Protein AF-A0ABD0NVT3-F1 (afdb_monomer)

Secondary structure (DSSP, 8-state):
-HHHHHHHHHHHHHHHHHHHHHHHHHHHHHHHHHHHHHHHHHHHTT------TT-EEEEE-GGGTT-SSS-----EEEEEE-----

Solvent-accessible surface area (backbone atoms only — not comparable to full-atom values): 5334 Å² total; per-residue (Å²): 114,69,78,55,56,62,47,52,54,51,50,54,55,53,52,50,54,53,50,49,53,58,49,50,54,52,50,53,54,49,52,50,55,50,52,52,51,51,52,50,55,36,54,75,68,69,47,67,89,69,83,52,73,63,44,76,43,71,44,74,48,72,84,65,77,75,63,94,74,75,93,69,79,84,54,67,44,72,81,40,67,38,83,74,82,134

pLDDT: mean 72.31, std 11.21, range [50.62, 90.94]

Mean predicted aligned error: 16.6 Å

Radius of gyration: 24.24 Å; Cα contacts (8 Å, |Δi|>4): 45; chains: 1; bounding box: 52×30×63 Å

Foldseek 3Di:
DVVVVVVVVVVVVVVVVVVVVVVVVVVVVVVVVVVVVVVVVCVVVVNPVDDDFFDFDWAFDPVPPPDPDDPDDTDTDDRDGHHDDD

Sequence (86 aa):
HEKVEAKVEKEVLSDGLIQHKKCMESVQINKQKSQDKVRKRKMERGHDDSFVVGDKVLVQNKRQECQKGGKMDKDMLGPFSIVNID

Structure (mmCIF, N/CA/C/O backbone):
data_AF-A0ABD0NVT3-F1
#
_entry.id   AF-A0ABD0NVT3-F1
#
loop_
_atom_site.group_PDB
_atom_site.id
_atom_site.type_symbol
_atom_site.label_atom_id
_atom_site.label_alt_id
_atom_site.label_comp_id
_atom_site.label_asym_id
_atom_site.label_entity_id
_atom_site.label_seq_id
_atom_site.pdbx_PDB_ins_code
_atom_site.Cartn_x
_atom_site.Cartn_y
_atom_site.Cartn_z
_atom_site.occupancy
_atom_site.B_iso_or_equiv
_atom_site.auth_seq_id
_atom_site.auth_comp_id
_atom_site.auth_asym_id
_atom_site.auth_atom_id
_atom_site.pdbx_PDB_model_num
ATOM 1 N N . HIS A 1 1 ? -37.965 -5.200 39.367 1.00 50.62 1 HIS A N 1
ATOM 2 C CA . HIS A 1 1 ? -36.870 -5.913 38.685 1.00 50.62 1 HIS A CA 1
ATOM 3 C C . HIS A 1 1 ? -36.509 -5.272 37.338 1.00 50.62 1 HIS A C 1
ATOM 5 O O . HIS A 1 1 ? -35.343 -4.941 37.180 1.00 50.62 1 HIS A O 1
ATOM 11 N N . 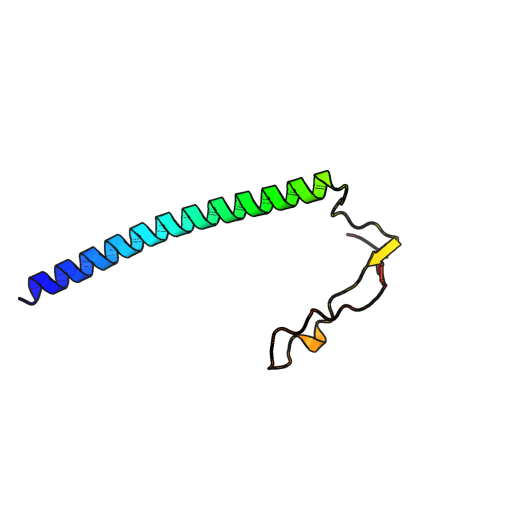GLU A 1 2 ? -37.469 -4.911 36.471 1.00 56.41 2 GLU A N 1
ATOM 12 C CA . GLU A 1 2 ? -37.217 -4.242 35.164 1.00 56.41 2 GLU A CA 1
ATOM 13 C C . GLU A 1 2 ? -36.265 -3.028 35.179 1.00 56.41 2 GLU A C 1
ATOM 15 O 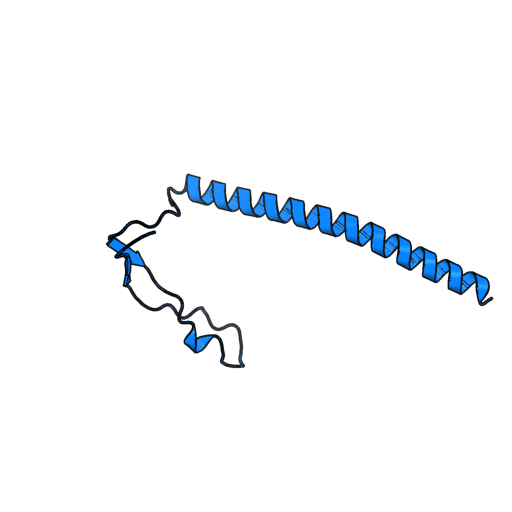O . GLU A 1 2 ? -35.452 -2.853 34.277 1.00 56.41 2 GLU A O 1
ATOM 20 N N . LYS A 1 3 ? -36.327 -2.164 36.203 1.00 59.28 3 LYS A N 1
ATOM 21 C CA . LYS A 1 3 ? -35.478 -0.955 36.268 1.00 59.28 3 LYS A CA 1
ATOM 22 C C . LYS A 1 3 ? -33.979 -1.238 36.423 1.00 59.28 3 LYS A C 1
ATOM 24 O O . LYS A 1 3 ? -33.183 -0.343 36.145 1.00 59.28 3 LYS A O 1
ATOM 29 N N . VAL A 1 4 ? -33.602 -2.413 36.928 1.00 60.31 4 VAL A N 1
ATOM 30 C CA . VAL A 1 4 ? -32.193 -2.786 37.131 1.00 60.31 4 VAL A CA 1
ATOM 31 C C . VAL A 1 4 ? -31.639 -3.406 35.853 1.00 60.31 4 VAL A C 1
ATOM 33 O O . VAL A 1 4 ? -30.583 -2.988 35.396 1.00 60.31 4 VAL A O 1
ATOM 36 N N . GLU A 1 5 ? -32.397 -4.298 35.217 1.00 62.53 5 GLU A N 1
ATOM 3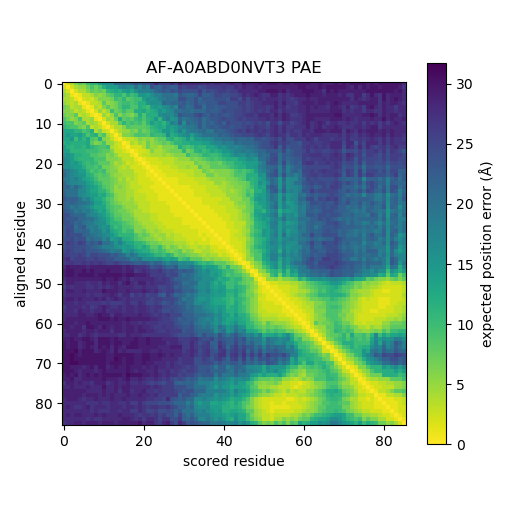7 C CA . GLU A 1 5 ? -32.023 -4.927 33.942 1.00 62.53 5 GLU A CA 1
ATOM 38 C C . GLU A 1 5 ? -31.827 -3.886 32.831 1.00 62.53 5 GLU A C 1
ATOM 40 O O . GLU A 1 5 ? -30.784 -3.870 32.183 1.00 62.53 5 GLU A O 1
ATOM 45 N N . ALA A 1 6 ? -32.738 -2.914 32.714 1.00 63.22 6 ALA A N 1
ATOM 46 C CA . ALA A 1 6 ? -32.621 -1.836 31.728 1.00 63.22 6 ALA A CA 1
ATOM 47 C C . ALA A 1 6 ? -31.410 -0.903 31.956 1.00 63.22 6 ALA A C 1
ATOM 49 O O . ALA A 1 6 ? -30.947 -0.238 31.026 1.00 63.22 6 ALA A O 1
ATOM 50 N N . LYS A 1 7 ? -30.900 -0.808 33.193 1.00 59.91 7 LYS A N 1
ATOM 51 C CA . LYS A 1 7 ? -29.672 -0.054 33.495 1.00 59.91 7 LYS A CA 1
ATOM 52 C C . LYS A 1 7 ? -28.424 -0.860 33.145 1.00 59.91 7 LYS A C 1
ATOM 54 O O . LYS A 1 7 ? -27.521 -0.303 32.529 1.00 59.91 7 LYS A O 1
ATOM 59 N N . VAL A 1 8 ? -28.417 -2.154 33.464 1.00 61.72 8 VAL A N 1
ATOM 60 C CA . VAL A 1 8 ? -27.316 -3.071 33.137 1.00 61.72 8 VAL A CA 1
ATOM 61 C C . VAL A 1 8 ? -27.147 -3.201 31.618 1.00 61.72 8 VAL A C 1
ATOM 63 O O . VAL A 1 8 ? -26.031 -3.086 31.121 1.00 61.72 8 VAL A O 1
ATOM 66 N N . GLU A 1 9 ? -28.233 -3.328 30.849 1.00 60.38 9 GLU A N 1
ATOM 67 C CA . GLU A 1 9 ? -28.161 -3.357 29.377 1.00 60.38 9 GLU A CA 1
ATOM 68 C C . GLU A 1 9 ? -27.600 -2.057 28.779 1.00 60.38 9 GLU A C 1
ATOM 70 O O . GLU A 1 9 ? -26.805 -2.091 27.836 1.00 60.38 9 GLU A O 1
ATOM 75 N N . LYS A 1 10 ? -27.971 -0.897 29.339 1.00 62.19 10 LYS A N 1
ATOM 76 C CA . LYS A 1 10 ? -27.433 0.403 28.904 1.00 62.19 10 LYS A CA 1
ATOM 77 C C . LYS A 1 10 ? -25.941 0.554 29.197 1.00 62.19 10 LYS A C 1
ATOM 79 O O . LYS A 1 10 ? -25.224 1.090 28.352 1.00 62.19 10 LYS A O 1
ATOM 84 N N . GLU A 1 11 ? -25.477 0.101 30.359 1.00 59.50 11 GLU A N 1
ATOM 85 C CA . GLU A 1 11 ? -24.054 0.137 30.718 1.00 59.50 11 GLU A CA 1
ATOM 86 C C . GLU A 1 11 ? -23.225 -0.770 29.796 1.00 59.50 11 GLU A C 1
ATOM 88 O O . GLU A 1 11 ? -22.245 -0.299 29.213 1.00 59.50 11 GLU A O 1
ATOM 93 N N . VAL A 1 12 ? -23.687 -1.999 29.531 1.00 62.62 12 VAL A N 1
ATOM 94 C CA . VAL A 1 12 ? -23.019 -2.952 28.621 1.00 62.62 12 VAL A CA 1
ATOM 95 C C . VAL A 1 12 ? -22.898 -2.403 27.192 1.00 62.62 12 VAL A C 1
ATOM 97 O O . VAL A 1 12 ? -21.845 -2.532 26.561 1.00 62.62 12 VAL A O 1
ATOM 100 N N . LEU A 1 13 ? -23.939 -1.738 26.676 1.00 60.19 13 LEU A N 1
ATOM 101 C CA . LEU A 1 13 ? -23.891 -1.072 25.366 1.00 60.19 13 LEU A CA 1
ATOM 102 C C . LEU A 1 13 ? -22.879 0.085 25.331 1.00 60.19 13 LEU A C 1
ATOM 104 O O . LEU A 1 13 ? -22.199 0.278 24.318 1.00 60.19 13 LEU A O 1
ATOM 108 N N . SER A 1 14 ? -22.757 0.847 26.423 1.00 64.62 14 SER A N 1
ATOM 109 C CA . SER A 1 14 ? -21.804 1.960 26.508 1.00 64.62 14 SER A CA 1
ATOM 110 C C . SER A 1 14 ? -20.349 1.482 26.537 1.00 64.62 14 SER A C 1
ATOM 112 O O . SER A 1 14 ? -19.512 2.020 25.806 1.00 64.62 14 SER A O 1
ATOM 114 N N . ASP A 1 15 ? -20.068 0.404 27.271 1.00 66.62 15 ASP A N 1
ATOM 115 C CA . ASP A 1 15 ? -18.736 -0.195 27.347 1.00 66.62 15 ASP A CA 1
ATOM 116 C C . ASP A 1 15 ? -18.336 -0.851 26.022 1.00 66.62 15 ASP A C 1
ATOM 118 O O . ASP A 1 15 ? -17.201 -0.684 25.562 1.00 66.62 15 ASP A O 1
ATOM 122 N N . GLY A 1 16 ? -19.283 -1.511 25.346 1.00 64.69 16 GLY A N 1
ATOM 123 C CA . GLY A 1 16 ? -19.075 -2.079 24.013 1.00 64.69 16 GLY A CA 1
ATOM 124 C C . GLY A 1 16 ? -18.681 -1.026 22.970 1.00 64.69 16 GLY A C 1
ATOM 125 O O . GLY A 1 16 ? -17.743 -1.231 22.198 1.00 64.69 16 GLY A O 1
ATOM 126 N N . LEU A 1 17 ? -19.328 0.145 22.983 1.00 69.81 17 LEU A N 1
ATOM 127 C CA . LEU A 1 17 ? -18.993 1.265 22.091 1.00 69.81 17 LEU A CA 1
ATOM 128 C C . LEU A 1 17 ? -17.604 1.858 22.377 1.00 69.81 17 LEU A C 1
ATOM 130 O O . LEU A 1 17 ? -16.878 2.220 21.444 1.00 69.81 17 LEU A O 1
ATOM 134 N N . ILE A 1 18 ? -17.213 1.950 23.650 1.00 70.56 18 ILE A N 1
ATOM 135 C CA . ILE A 1 18 ? -15.890 2.449 24.057 1.00 70.56 18 ILE A CA 1
ATOM 136 C C . ILE A 1 18 ? -14.793 1.458 23.648 1.00 70.56 18 ILE A C 1
ATOM 138 O O . ILE A 1 18 ? -13.764 1.865 23.100 1.00 70.56 18 ILE A O 1
ATOM 142 N N . GLN A 1 19 ? -15.013 0.160 23.862 1.00 72.19 19 GLN A N 1
ATOM 143 C CA . GLN A 1 19 ? -14.085 -0.887 23.432 1.00 72.19 19 GLN A CA 1
ATOM 144 C C . GLN A 1 19 ? -13.957 -0.938 21.907 1.00 72.19 19 GLN A C 1
ATOM 146 O O . GLN A 1 19 ? -12.842 -1.047 21.394 1.00 72.19 19 GLN A O 1
ATOM 151 N N . HIS A 1 20 ? -15.061 -0.773 21.175 1.00 73.62 20 HIS A N 1
ATOM 152 C CA . HIS A 1 20 ? -15.050 -0.724 19.714 1.00 73.62 20 HIS A CA 1
ATOM 153 C C . HIS A 1 20 ? -14.194 0.434 19.179 1.00 73.62 20 HIS A C 1
ATOM 155 O O . HIS A 1 20 ? -13.384 0.230 18.276 1.00 73.62 20 HIS A O 1
ATOM 161 N N . LYS A 1 21 ? -14.294 1.637 19.765 1.00 76.06 21 LYS A N 1
ATOM 162 C CA . LYS A 1 21 ? -13.443 2.781 19.380 1.00 76.06 21 LYS A CA 1
ATOM 163 C C . LYS A 1 21 ? -11.953 2.492 19.589 1.00 76.06 21 LYS A C 1
ATOM 165 O O . LYS A 1 21 ? -11.168 2.659 18.659 1.00 76.06 21 LYS A O 1
ATOM 170 N N . LYS A 1 22 ? -11.578 1.970 20.762 1.00 79.19 22 LYS A N 1
ATOM 171 C CA . LYS A 1 22 ? -10.185 1.584 21.072 1.00 79.19 22 LYS A CA 1
ATOM 172 C C . LYS A 1 22 ? -9.664 0.481 20.142 1.00 79.19 22 LYS A C 1
ATOM 174 O O . LYS A 1 22 ? -8.500 0.493 19.732 1.00 79.19 22 LYS A O 1
ATOM 179 N N . CYS A 1 23 ? -10.529 -0.471 19.791 1.00 78.44 23 CYS A N 1
ATOM 180 C CA . CYS A 1 23 ? -10.211 -1.535 18.845 1.00 78.44 23 CYS A CA 1
ATOM 181 C C . CYS A 1 23 ? -9.943 -0.962 17.447 1.00 78.44 23 CYS A C 1
ATOM 183 O O . CYS A 1 23 ? -8.911 -1.263 16.848 1.00 78.44 23 CYS A O 1
ATOM 185 N N . MET A 1 24 ? -10.809 -0.071 16.962 1.00 79.88 24 MET A N 1
ATOM 186 C CA . MET A 1 24 ? -10.664 0.570 15.653 1.00 79.88 24 MET A CA 1
ATOM 187 C C . MET A 1 24 ? -9.394 1.416 15.544 1.00 79.88 24 MET A C 1
ATOM 189 O O . MET A 1 24 ? -8.677 1.306 14.550 1.00 79.88 24 MET A O 1
ATOM 193 N N . GLU A 1 25 ? -9.058 2.194 16.575 1.00 85.31 25 GLU A N 1
ATOM 194 C CA . GLU A 1 25 ? -7.793 2.941 16.631 1.00 85.31 25 GLU A CA 1
ATOM 195 C C . GLU A 1 25 ? -6.582 2.002 16.522 1.00 85.31 25 GLU A C 1
ATOM 197 O O . GLU A 1 25 ? -5.665 2.234 15.729 1.00 85.31 25 GLU A O 1
ATOM 202 N N . SER A 1 26 ? -6.613 0.883 17.250 1.00 83.88 26 SER A N 1
ATOM 203 C CA . SER A 1 26 ? -5.552 -0.131 17.212 1.00 83.88 26 SER A CA 1
ATOM 204 C C . SER A 1 26 ? -5.427 -0.788 15.833 1.00 83.88 26 SER A C 1
ATOM 206 O O . SER A 1 26 ? -4.319 -0.979 15.324 1.00 83.88 26 SER A O 1
ATOM 208 N N . VAL A 1 27 ? -6.556 -1.101 15.190 1.00 81.81 27 VAL A N 1
ATOM 209 C CA . VAL A 1 27 ? -6.599 -1.648 13.825 1.00 81.81 27 VAL A CA 1
ATOM 210 C C . VAL A 1 27 ? -6.015 -0.654 12.824 1.00 81.81 27 VAL A C 1
ATOM 212 O O . VAL A 1 27 ? -5.221 -1.046 11.966 1.00 81.81 27 VAL A O 1
ATOM 215 N N . GLN A 1 28 ? -6.345 0.631 12.948 1.00 84.56 28 GLN A N 1
ATOM 216 C CA . GLN A 1 28 ? -5.862 1.673 12.044 1.00 84.56 28 GLN A CA 1
ATOM 217 C C . GLN A 1 28 ? -4.343 1.864 12.153 1.00 84.56 28 GLN A C 1
ATOM 219 O O . GLN A 1 28 ? -3.650 1.895 11.133 1.00 84.56 28 GLN A O 1
ATOM 224 N N . ILE A 1 29 ? -3.810 1.877 13.379 1.00 89.31 29 ILE A N 1
ATOM 225 C CA . ILE A 1 29 ? -2.362 1.923 13.637 1.00 89.31 29 ILE A CA 1
ATOM 226 C C . ILE A 1 29 ? -1.662 0.692 13.046 1.00 89.31 29 ILE A C 1
ATOM 228 O O . ILE A 1 29 ? -0.609 0.808 12.415 1.00 89.31 29 ILE A O 1
ATOM 232 N N . ASN A 1 30 ? -2.240 -0.498 13.219 1.00 85.94 30 ASN A N 1
ATOM 233 C CA . ASN A 1 30 ? -1.656 -1.738 12.707 1.00 85.94 30 ASN A CA 1
ATOM 234 C C . ASN A 1 30 ? -1.682 -1.807 11.178 1.00 85.94 30 ASN A C 1
ATOM 236 O O . ASN A 1 30 ? -0.711 -2.265 10.571 1.00 85.94 30 ASN A O 1
ATOM 240 N N . LYS A 1 31 ? -2.751 -1.306 10.550 1.00 82.62 31 LYS A N 1
ATOM 241 C CA . LYS A 1 31 ? -2.850 -1.174 9.093 1.00 82.62 31 LYS A CA 1
ATOM 242 C C . LYS A 1 31 ? -1.725 -0.292 8.557 1.00 82.62 31 LYS A C 1
ATOM 244 O O . LYS A 1 31 ? -1.008 -0.734 7.662 1.00 82.62 31 LYS A O 1
ATOM 249 N N . GLN A 1 32 ? -1.524 0.887 9.149 1.00 86.06 32 GLN A N 1
ATOM 250 C CA . GLN A 1 32 ? -0.467 1.808 8.728 1.00 86.06 32 GLN A CA 1
ATOM 251 C C . GLN A 1 32 ? 0.922 1.174 8.887 1.00 86.06 32 GLN A C 1
ATOM 253 O O . GLN A 1 32 ? 1.681 1.086 7.925 1.00 86.06 32 GLN A O 1
ATOM 258 N N . LYS A 1 33 ? 1.216 0.596 10.061 1.00 88.25 33 LYS A N 1
ATOM 259 C CA . LYS A 1 33 ? 2.494 -0.095 10.319 1.00 88.25 33 LYS A CA 1
ATOM 260 C C . LYS A 1 33 ? 2.753 -1.252 9.351 1.00 88.25 33 LYS A C 1
ATOM 262 O O . LYS A 1 33 ? 3.901 -1.507 8.990 1.00 88.25 33 LYS A O 1
ATOM 267 N N . SER A 1 34 ? 1.713 -1.989 8.961 1.00 77.25 34 SER A N 1
ATOM 268 C CA . SER A 1 34 ? 1.826 -3.077 7.987 1.00 77.25 34 SER A CA 1
ATOM 269 C C . SER A 1 34 ? 2.143 -2.541 6.589 1.00 77.25 34 SER A C 1
ATOM 271 O O . SER A 1 34 ? 3.073 -3.025 5.941 1.00 77.25 34 SER A O 1
ATOM 273 N N . GLN A 1 35 ? 1.437 -1.493 6.157 1.00 75.44 35 GLN A N 1
ATOM 274 C CA . GLN A 1 35 ? 1.675 -0.834 4.872 1.00 75.44 35 GLN A CA 1
ATOM 275 C C . GLN A 1 35 ? 3.095 -0.262 4.781 1.00 75.44 35 GLN A C 1
ATOM 277 O O . GLN A 1 35 ? 3.787 -0.518 3.796 1.00 75.44 35 GLN A O 1
ATOM 282 N N . ASP A 1 36 ? 3.575 0.405 5.831 1.00 81.50 36 ASP A N 1
ATOM 283 C CA . ASP A 1 36 ? 4.927 0.971 5.869 1.00 81.50 36 ASP A CA 1
ATOM 284 C C . ASP A 1 36 ? 6.006 -0.120 5.818 1.00 81.50 36 ASP A C 1
ATOM 286 O O . ASP A 1 36 ? 7.000 0.011 5.101 1.00 81.50 36 ASP A O 1
ATOM 290 N N . LYS A 1 37 ? 5.797 -1.249 6.512 1.00 82.56 37 LYS A N 1
ATOM 291 C CA . LYS A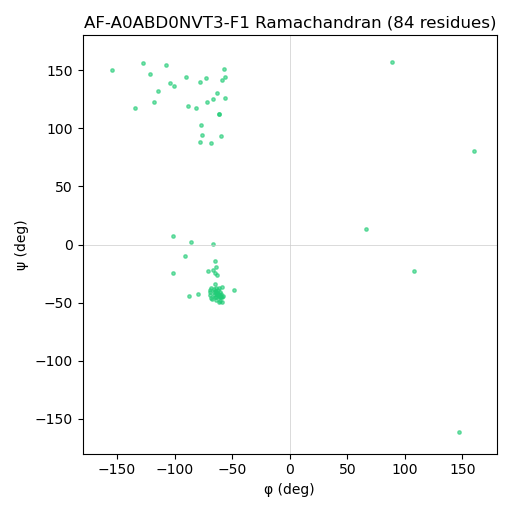 1 37 ? 6.704 -2.409 6.448 1.00 82.56 37 LYS A CA 1
ATOM 292 C C . LYS A 1 37 ? 6.760 -3.019 5.052 1.00 82.56 37 LYS A C 1
ATOM 294 O O . LYS A 1 37 ? 7.843 -3.382 4.596 1.00 82.56 37 LYS A O 1
ATOM 299 N N . VAL A 1 38 ? 5.617 -3.148 4.381 1.00 73.56 38 VAL A N 1
ATOM 300 C CA . VAL A 1 38 ? 5.561 -3.644 2.998 1.00 73.56 38 VAL A CA 1
ATOM 301 C C . VAL A 1 38 ? 6.277 -2.672 2.063 1.00 73.56 38 VAL A C 1
ATOM 303 O O . VAL A 1 38 ? 7.106 -3.109 1.268 1.00 73.56 38 VAL A O 1
ATOM 306 N N . ARG A 1 39 ? 6.035 -1.364 2.209 1.00 73.75 39 ARG A N 1
ATOM 307 C CA . ARG A 1 39 ? 6.683 -0.324 1.400 1.00 73.75 39 ARG A CA 1
ATOM 308 C C . ARG A 1 39 ? 8.204 -0.325 1.579 1.00 73.75 39 ARG A C 1
ATOM 310 O O . ARG A 1 39 ? 8.928 -0.329 0.590 1.00 73.75 39 ARG A O 1
ATOM 317 N N . LYS A 1 40 ? 8.693 -0.414 2.822 1.00 76.75 40 LYS A N 1
ATOM 318 C CA . LYS A 1 40 ? 10.129 -0.509 3.133 1.00 76.75 40 LYS A CA 1
ATOM 319 C C . LYS A 1 40 ? 10.767 -1.756 2.518 1.00 76.75 40 LYS A C 1
ATOM 321 O O . LYS A 1 40 ? 11.802 -1.654 1.874 1.00 76.75 40 LYS A O 1
ATOM 326 N N . ARG A 1 41 ? 10.116 -2.918 2.643 1.00 71.50 41 ARG A N 1
ATOM 327 C CA . ARG A 1 41 ? 10.603 -4.183 2.062 1.00 71.50 41 ARG A CA 1
ATOM 328 C C . ARG A 1 41 ? 10.640 -4.168 0.536 1.00 71.50 41 ARG A C 1
ATOM 330 O O . ARG A 1 41 ? 11.502 -4.817 -0.044 1.00 71.50 41 ARG A O 1
ATOM 337 N N . LYS A 1 42 ? 9.703 -3.474 -0.112 1.00 63.84 42 LYS A N 1
ATOM 338 C CA . LYS A 1 42 ? 9.708 -3.292 -1.569 1.00 63.84 42 LYS A CA 1
ATOM 339 C C . LYS A 1 42 ? 10.877 -2.413 -2.018 1.00 63.84 42 LYS A C 1
ATOM 341 O O . LYS A 1 42 ? 11.628 -2.838 -2.889 1.00 63.84 42 LYS A O 1
ATOM 346 N N . MET A 1 43 ? 11.096 -1.281 -1.338 1.00 64.50 43 MET A N 1
ATOM 347 C CA . MET A 1 43 ? 12.256 -0.412 -1.584 1.00 64.50 43 MET A CA 1
ATOM 348 C C . MET A 1 43 ? 13.591 -1.148 -1.373 1.00 64.50 43 MET A C 1
ATOM 350 O O . MET A 1 43 ? 14.473 -1.069 -2.218 1.00 64.50 43 MET A O 1
ATOM 354 N N . GLU A 1 44 ? 13.733 -1.913 -0.283 1.00 68.12 44 GLU A N 1
ATOM 355 C CA . GLU A 1 44 ? 14.953 -2.687 0.026 1.00 68.12 44 GLU A CA 1
ATOM 356 C C . GLU A 1 44 ? 15.257 -3.777 -1.016 1.00 68.12 44 GLU A C 1
ATOM 358 O O . GLU A 1 44 ? 16.410 -4.160 -1.188 1.00 68.12 44 GLU A O 1
ATOM 363 N N . ARG A 1 45 ? 14.237 -4.278 -1.724 1.00 64.75 45 ARG A N 1
ATOM 364 C CA . ARG A 1 45 ? 14.391 -5.264 -2.806 1.00 64.75 45 ARG A CA 1
ATOM 365 C C . ARG 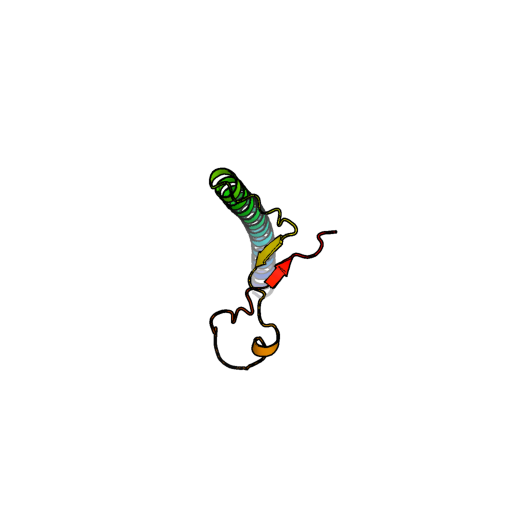A 1 45 ? 14.694 -4.634 -4.168 1.00 64.75 45 ARG A C 1
ATOM 367 O O . ARG A 1 45 ? 14.756 -5.371 -5.145 1.00 64.75 45 ARG A O 1
ATOM 374 N N . GLY A 1 46 ? 14.842 -3.310 -4.254 1.00 56.81 46 GLY A N 1
ATOM 375 C CA . GLY A 1 46 ? 15.054 -2.611 -5.526 1.00 56.81 46 GLY A CA 1
ATOM 376 C C . GLY A 1 46 ? 13.850 -2.668 -6.472 1.00 56.81 46 GLY A C 1
ATOM 377 O O . GLY A 1 46 ? 13.984 -2.334 -7.643 1.00 56.81 46 GLY A O 1
ATOM 378 N N . HIS A 1 47 ? 12.677 -3.086 -5.978 1.00 57.00 47 HIS A N 1
ATOM 379 C CA . HIS A 1 47 ? 11.422 -2.912 -6.697 1.00 57.00 47 HIS A CA 1
ATOM 380 C C . HIS A 1 47 ? 10.998 -1.459 -6.511 1.00 57.00 47 HIS A C 1
ATOM 382 O O . HIS A 1 47 ? 10.286 -1.121 -5.561 1.00 57.00 47 HIS A O 1
ATOM 388 N N . ASP A 1 48 ? 11.480 -0.598 -7.401 1.00 56.72 48 ASP A N 1
ATOM 389 C CA . ASP A 1 48 ? 10.804 0.661 -7.659 1.00 56.72 48 ASP A CA 1
ATOM 390 C C . ASP A 1 48 ? 9.410 0.280 -8.188 1.00 56.72 48 ASP A C 1
ATOM 392 O O . ASP A 1 48 ? 9.284 -0.360 -9.229 1.00 56.72 48 ASP A O 1
ATOM 396 N N . ASP A 1 49 ? 8.351 0.560 -7.420 1.00 59.47 49 ASP A N 1
ATOM 397 C CA . ASP A 1 49 ? 6.955 0.307 -7.840 1.00 59.47 49 ASP A CA 1
ATOM 398 C C . ASP A 1 49 ? 6.558 1.231 -9.021 1.00 59.47 49 ASP A C 1
ATOM 400 O O . ASP A 1 49 ? 5.420 1.206 -9.495 1.00 59.47 49 ASP A O 1
ATOM 404 N N . SER A 1 50 ? 7.493 2.065 -9.475 1.00 71.25 50 SER A N 1
ATOM 405 C CA . SER A 1 50 ? 7.387 2.934 -10.632 1.00 71.25 50 SER A CA 1
ATOM 406 C C . SER A 1 50 ? 7.577 2.104 -11.898 1.00 71.25 50 SER A C 1
ATOM 408 O O . SER A 1 50 ? 8.690 1.731 -12.261 1.00 71.25 50 SER A O 1
ATOM 410 N N . PHE A 1 51 ? 6.472 1.807 -12.572 1.00 75.88 51 PHE A N 1
ATOM 411 C CA . PHE A 1 51 ? 6.518 1.283 -13.929 1.00 75.88 51 PHE A CA 1
ATOM 412 C C . PHE A 1 51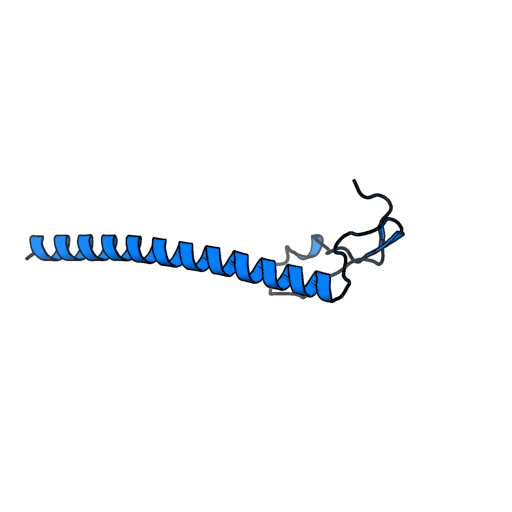 ? 7.274 2.247 -14.853 1.00 75.88 51 PHE A C 1
ATOM 414 O O . PHE A 1 51 ? 7.239 3.462 -14.648 1.00 75.88 51 PHE A O 1
ATOM 421 N N . VAL A 1 52 ? 7.912 1.716 -15.894 1.00 80.62 52 VAL A N 1
ATOM 422 C CA . VAL A 1 52 ? 8.544 2.509 -16.955 1.00 80.62 52 VAL A CA 1
ATOM 423 C C . VAL A 1 52 ? 7.930 2.144 -18.308 1.00 80.62 52 VAL A C 1
ATOM 425 O O . VAL A 1 52 ? 7.527 1.004 -18.554 1.00 80.62 52 VAL A O 1
ATOM 428 N N . VAL A 1 53 ? 7.835 3.123 -19.213 1.00 84.81 53 VAL A N 1
ATOM 429 C CA . VAL A 1 53 ? 7.450 2.869 -20.609 1.00 84.81 53 VAL A CA 1
ATOM 430 C C . VAL A 1 53 ? 8.408 1.837 -21.212 1.00 84.81 53 VAL A C 1
ATOM 432 O O . VAL A 1 53 ? 9.624 2.003 -21.178 1.00 84.81 53 VAL A O 1
ATOM 435 N N . GLY A 1 54 ? 7.848 0.767 -21.770 1.00 83.19 54 GLY A N 1
ATOM 436 C CA . GLY A 1 54 ? 8.575 -0.382 -22.305 1.00 83.19 54 GLY A CA 1
ATOM 437 C C . GLY A 1 54 ? 8.462 -1.648 -21.454 1.00 83.19 54 GLY A C 1
ATOM 438 O O . GLY A 1 54 ? 8.579 -2.743 -22.015 1.00 83.19 54 GLY A O 1
ATOM 439 N N . ASP A 1 55 ? 8.152 -1.532 -20.158 1.00 83.00 55 ASP A N 1
ATOM 440 C CA . ASP A 1 55 ? 8.059 -2.679 -19.248 1.00 83.00 55 ASP A CA 1
ATOM 441 C C . ASP A 1 55 ? 7.018 -3.703 -19.707 1.00 83.00 55 ASP A C 1
ATOM 443 O O . ASP A 1 55 ? 5.934 -3.352 -20.187 1.00 83.00 55 ASP A O 1
ATOM 447 N N . LYS A 1 56 ? 7.345 -4.991 -19.530 1.00 84.56 56 LYS A N 1
ATOM 448 C CA . LYS A 1 56 ? 6.427 -6.105 -19.782 1.00 84.56 56 LYS A CA 1
ATOM 449 C C . LYS A 1 56 ? 5.613 -6.407 -18.530 1.00 84.56 56 LYS A C 1
ATOM 451 O O . LYS A 1 56 ? 6.166 -6.805 -17.510 1.00 84.56 56 LYS A O 1
ATOM 456 N N . VAL A 1 57 ? 4.295 -6.279 -18.628 1.00 85.38 57 VAL A N 1
ATOM 457 C CA . VAL A 1 57 ? 3.369 -6.471 -17.509 1.00 85.38 57 VAL A CA 1
ATOM 458 C C . VAL A 1 57 ? 2.262 -7.462 -17.835 1.00 85.38 57 VAL A C 1
ATOM 460 O O . VAL A 1 57 ? 1.899 -7.680 -18.992 1.00 85.38 57 VAL A O 1
ATOM 463 N N . LEU A 1 58 ? 1.711 -8.056 -16.780 1.00 87.69 58 LEU A N 1
ATOM 464 C CA . LEU A 1 58 ? 0.500 -8.860 -16.836 1.00 87.69 58 LEU A CA 1
ATOM 465 C C . LEU A 1 58 ? -0.672 -8.050 -16.274 1.00 87.69 58 LEU A C 1
ATOM 467 O O . LEU A 1 58 ? -0.532 -7.369 -15.258 1.00 87.69 58 LEU A O 1
ATOM 471 N N . VAL A 1 59 ? -1.837 -8.145 -16.908 1.00 82.81 59 VAL A N 1
ATOM 472 C CA . VAL A 1 59 ? -3.050 -7.406 -16.535 1.00 82.81 59 VAL A CA 1
ATOM 473 C C . VAL A 1 59 ? -4.117 -8.385 -16.067 1.00 82.81 59 VAL A C 1
ATOM 475 O O . VAL A 1 59 ? -4.392 -9.375 -16.734 1.00 82.81 59 VAL A O 1
ATOM 478 N N . GLN A 1 60 ? -4.750 -8.107 -14.929 1.00 81.50 60 GLN A N 1
ATOM 479 C CA . GLN A 1 60 ? -5.797 -8.977 -14.392 1.00 81.50 60 GLN A CA 1
ATOM 480 C C . GLN A 1 60 ? -7.010 -9.052 -15.338 1.00 81.50 60 GLN A C 1
ATOM 482 O O . GLN A 1 60 ? -7.561 -8.024 -15.751 1.00 81.50 60 GLN A O 1
ATOM 487 N N . ASN A 1 61 ? -7.465 -10.269 -15.641 1.00 78.94 61 ASN A N 1
ATOM 488 C CA . ASN A 1 61 ? -8.637 -10.515 -16.473 1.00 78.94 61 ASN A CA 1
ATOM 489 C C . ASN A 1 61 ? -9.941 -10.249 -15.700 1.00 78.94 61 ASN A C 1
ATOM 491 O O . ASN A 1 61 ? -10.483 -11.124 -15.027 1.00 78.94 61 ASN A O 1
ATOM 495 N N . LYS A 1 62 ? -10.494 -9.038 -15.826 1.00 69.25 62 LYS A N 1
ATOM 496 C CA . LYS A 1 62 ? -11.737 -8.646 -15.130 1.00 69.25 62 LYS A CA 1
ATOM 497 C C . LYS A 1 62 ? -12.981 -9.444 -15.550 1.00 69.25 62 LYS A C 1
ATOM 499 O O . LYS A 1 62 ? -13.967 -9.457 -14.821 1.00 69.25 62 LYS A O 1
ATOM 504 N N . ARG A 1 63 ? -12.979 -10.111 -16.715 1.00 64.81 63 ARG A N 1
ATOM 505 C CA . ARG A 1 63 ? -14.168 -10.829 -17.222 1.00 64.81 63 ARG A CA 1
ATOM 506 C C . ARG A 1 63 ? -14.488 -12.102 -16.434 1.00 64.81 63 ARG A C 1
ATOM 508 O O . ARG A 1 63 ? -15.636 -12.537 -16.454 1.00 64.81 63 ARG A O 1
ATOM 515 N N . GLN A 1 64 ? -13.510 -12.682 -15.737 1.00 60.53 64 GLN A N 1
ATOM 516 C CA . GLN A 1 64 ? -13.705 -13.897 -14.941 1.00 60.53 64 GLN A CA 1
ATOM 517 C C . GLN A 1 64 ? -14.103 -13.634 -13.477 1.00 60.53 64 GLN A C 1
ATOM 519 O O . GLN A 1 64 ? -14.535 -14.565 -12.803 1.00 60.53 64 GLN A O 1
ATOM 524 N N . GLU A 1 65 ? -14.055 -12.387 -12.986 1.00 55.94 65 GLU A N 1
ATOM 52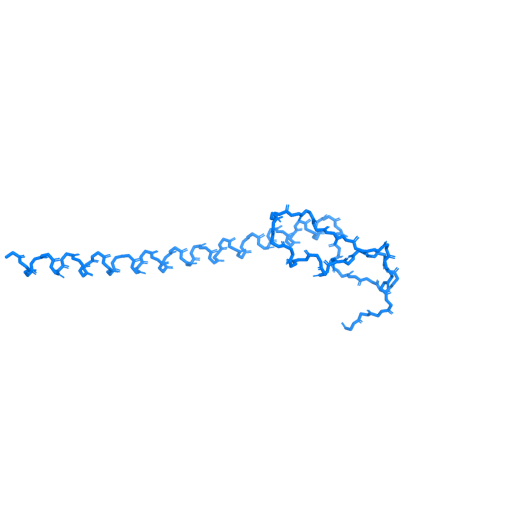5 C CA . GLU A 1 65 ? -14.407 -12.062 -11.587 1.00 55.94 65 GLU A CA 1
ATOM 526 C C . GLU A 1 65 ? -15.888 -12.327 -11.236 1.00 55.94 65 GLU A C 1
ATOM 528 O O . GLU A 1 65 ? -16.239 -12.377 -10.059 1.00 55.94 65 GLU A O 1
ATOM 533 N N . CYS A 1 66 ? -16.764 -12.539 -12.227 1.00 54.38 66 CYS A N 1
ATOM 534 C CA . CYS A 1 66 ? -18.213 -12.647 -12.022 1.00 54.38 66 CYS A CA 1
ATOM 535 C C . CYS A 1 66 ? -18.788 -14.076 -12.030 1.00 54.38 66 CYS A C 1
ATOM 537 O O . CYS A 1 66 ? -20.014 -14.220 -11.986 1.00 54.38 66 CYS A O 1
ATOM 539 N N . GLN A 1 67 ? -17.983 -15.144 -12.076 1.00 56.06 67 GLN A N 1
ATOM 540 C CA . GLN A 1 67 ? -18.546 -16.493 -11.926 1.00 56.06 67 GLN A CA 1
ATOM 541 C C . GLN A 1 67 ? -18.759 -16.838 -10.448 1.00 56.06 67 GLN A C 1
ATOM 543 O O . GLN A 1 67 ? -17.828 -16.898 -9.648 1.00 56.06 67 GLN A O 1
ATOM 548 N N . LYS A 1 68 ? -20.026 -17.067 -10.082 1.00 58.81 68 LYS A N 1
ATOM 549 C CA . LYS A 1 68 ? -20.437 -17.592 -8.775 1.00 58.81 68 LYS A CA 1
ATOM 550 C C . LYS A 1 68 ? -19.792 -18.967 -8.550 1.00 58.81 68 LYS A C 1
ATOM 552 O O . LYS A 1 68 ? -20.361 -19.971 -8.960 1.00 58.81 68 LYS A O 1
ATOM 557 N N . GLY A 1 69 ? -18.636 -19.026 -7.892 1.00 58.06 69 GLY A N 1
ATOM 558 C CA . GLY A 1 69 ? -18.046 -20.312 -7.517 1.00 58.06 69 GLY A CA 1
ATOM 559 C C . GLY A 1 69 ? -16.554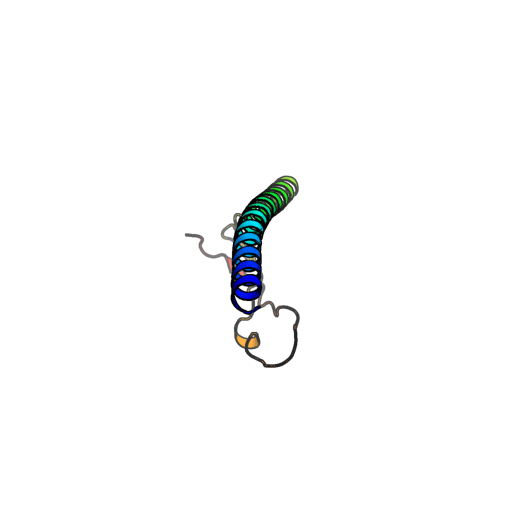 -20.269 -7.209 1.00 58.06 69 GLY A C 1
ATOM 560 O O . GLY A 1 69 ? -15.750 -20.685 -8.029 1.00 58.06 69 GLY A O 1
ATOM 561 N N . GLY A 1 70 ? -16.200 -19.845 -5.994 1.00 58.41 70 GLY A N 1
ATOM 562 C CA . GLY A 1 70 ? -14.878 -20.093 -5.403 1.00 58.41 70 GLY A CA 1
ATOM 563 C C . GLY A 1 70 ? -13.794 -19.053 -5.706 1.00 58.41 70 GLY A C 1
ATOM 564 O O . GLY A 1 70 ? -13.853 -18.312 -6.682 1.00 58.41 70 GLY A O 1
ATOM 565 N N . LYS A 1 71 ? -12.783 -18.994 -4.825 1.00 56.88 71 LYS A N 1
ATOM 566 C CA . LYS A 1 71 ? -11.533 -18.257 -5.067 1.00 56.88 71 LYS A CA 1
ATOM 567 C C . LYS A 1 71 ? -10.763 -18.980 -6.176 1.00 56.88 71 LYS A C 1
ATOM 569 O O . LYS A 1 71 ? -9.957 -19.853 -5.873 1.00 56.88 71 LYS A O 1
ATOM 574 N N . MET A 1 72 ? -11.037 -18.656 -7.435 1.00 58.16 72 MET A N 1
ATOM 575 C CA . MET A 1 72 ? -10.111 -18.985 -8.517 1.00 58.16 72 MET A CA 1
ATOM 576 C C . MET A 1 72 ? -8.896 -18.059 -8.435 1.00 58.16 72 MET A C 1
ATOM 578 O O . MET A 1 72 ? -9.022 -16.887 -8.061 1.00 58.16 72 MET A O 1
ATOM 582 N N . ASP A 1 73 ? -7.719 -18.602 -8.747 1.00 63.94 73 ASP A N 1
ATOM 583 C CA . ASP A 1 73 ? -6.510 -17.800 -8.898 1.00 63.94 73 ASP A CA 1
ATOM 584 C C . ASP A 1 73 ? -6.743 -16.719 -9.954 1.00 63.94 73 ASP A C 1
ATOM 586 O O . ASP A 1 73 ? -7.477 -16.917 -10.925 1.00 63.94 73 ASP A O 1
ATOM 590 N N . LYS A 1 74 ? -6.162 -15.537 -9.731 1.00 67.56 74 LYS A N 1
ATOM 591 C CA . LYS A 1 74 ? -6.348 -14.400 -10.632 1.00 67.56 74 LYS A CA 1
ATOM 592 C C . LYS A 1 74 ? -5.816 -14.769 -12.010 1.00 67.56 74 LYS A C 1
ATOM 594 O O . LYS A 1 74 ? -4.608 -14.900 -12.179 1.00 67.56 74 LYS A O 1
ATOM 599 N N . ASP A 1 75 ? -6.715 -14.890 -12.976 1.00 79.00 75 ASP A N 1
ATOM 600 C CA . ASP A 1 75 ? -6.340 -15.037 -14.374 1.00 79.00 75 ASP A CA 1
ATOM 601 C C . ASP A 1 75 ? -5.669 -13.739 -14.851 1.00 79.00 75 ASP A C 1
ATOM 603 O O . ASP A 1 75 ? -6.201 -12.634 -14.678 1.00 79.00 75 ASP A O 1
ATOM 607 N N . MET A 1 76 ? -4.460 -13.869 -15.390 1.00 82.19 76 MET A N 1
ATOM 608 C CA . MET A 1 76 ? -3.596 -12.758 -15.776 1.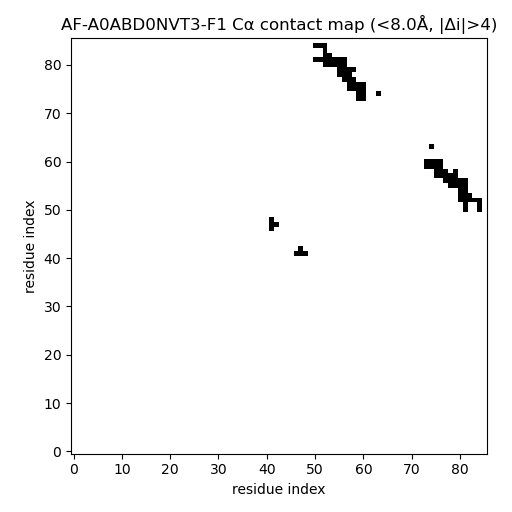00 82.19 76 MET A CA 1
ATOM 609 C C . MET A 1 76 ? -3.356 -12.819 -17.284 1.00 82.19 76 MET A C 1
ATOM 611 O O . MET A 1 76 ? -2.841 -13.803 -17.805 1.00 82.19 76 MET A O 1
ATOM 615 N N . LEU A 1 77 ? -3.695 -11.744 -17.989 1.00 82.31 77 LEU A N 1
ATOM 616 C CA . LEU A 1 77 ? -3.482 -11.590 -19.425 1.00 82.31 77 LEU A CA 1
ATOM 617 C C . LEU A 1 77 ? -2.117 -10.959 -19.699 1.00 82.31 77 LEU A C 1
ATOM 619 O O . LEU A 1 77 ? -1.703 -10.036 -18.996 1.00 82.31 77 LEU A O 1
ATOM 623 N N . GLY A 1 78 ? -1.457 -11.386 -20.772 1.00 85.50 78 GLY A N 1
ATOM 624 C CA . GLY A 1 78 ? -0.253 -10.734 -21.280 1.00 85.50 78 GLY A CA 1
ATOM 625 C C . GLY A 1 78 ? 0.745 -11.712 -21.905 1.00 85.50 78 GLY A C 1
ATOM 626 O O . GLY A 1 78 ? 0.359 -12.828 -22.257 1.00 85.50 78 GLY A O 1
ATOM 627 N N . PRO A 1 79 ? 2.020 -11.303 -22.052 1.00 87.06 79 PRO A N 1
ATOM 628 C CA . PRO A 1 79 ? 2.603 -10.040 -21.578 1.00 87.06 79 PRO A CA 1
ATOM 629 C C . PRO A 1 79 ? 2.265 -8.827 -22.466 1.00 87.06 79 PRO A C 1
ATOM 631 O O . PRO A 1 79 ? 2.326 -8.903 -23.692 1.00 87.06 79 PRO A O 1
ATOM 634 N N . PHE A 1 80 ? 1.978 -7.682 -21.843 1.00 88.62 80 PHE A N 1
ATOM 635 C CA . PHE A 1 80 ? 1.757 -6.386 -22.502 1.00 88.62 80 PHE A CA 1
ATOM 636 C C . PHE A 1 80 ? 2.930 -5.439 -22.271 1.00 88.62 80 PHE A C 1
ATOM 638 O O . PHE A 1 80 ? 3.616 -5.571 -21.269 1.00 88.62 80 PHE A O 1
ATOM 645 N N . SER A 1 81 ? 3.145 -4.476 -23.169 1.00 90.94 81 SER A N 1
ATOM 646 C CA . SER A 1 81 ? 4.115 -3.393 -22.959 1.00 90.94 81 SER A CA 1
ATOM 647 C C . SER A 1 81 ? 3.423 -2.114 -22.514 1.00 90.94 81 SER A C 1
ATOM 649 O O . SER A 1 81 ? 2.420 -1.721 -23.109 1.00 90.94 81 SER A O 1
ATOM 651 N N . ILE A 1 82 ? 3.989 -1.441 -21.517 1.00 85.75 82 ILE A N 1
ATOM 652 C CA . ILE A 1 82 ? 3.555 -0.099 -21.128 1.00 85.75 82 ILE A CA 1
ATOM 653 C C . ILE A 1 82 ? 3.998 0.887 -22.207 1.00 85.75 82 ILE A C 1
ATOM 655 O O . ILE A 1 82 ? 5.180 0.965 -22.522 1.00 85.75 82 ILE A O 1
ATOM 659 N N . VAL A 1 83 ? 3.053 1.617 -22.797 1.00 89.94 83 VAL A N 1
ATOM 660 C CA . VAL A 1 83 ? 3.325 2.583 -23.880 1.00 89.94 83 VAL A CA 1
ATOM 661 C C . VAL A 1 83 ? 3.349 4.032 -23.400 1.00 89.94 83 VAL A C 1
ATOM 663 O O . VAL A 1 83 ? 3.989 4.863 -24.032 1.00 89.94 83 VAL A O 1
ATOM 666 N N . ASN A 1 84 ? 2.670 4.332 -22.292 1.00 86.62 84 ASN A N 1
ATOM 667 C CA . ASN A 1 84 ? 2.629 5.654 -21.677 1.00 86.62 84 ASN A CA 1
ATOM 668 C C . ASN A 1 84 ? 2.336 5.522 -20.174 1.00 86.62 84 ASN A C 1
ATOM 670 O O . ASN A 1 84 ? 1.662 4.571 -19.766 1.00 86.62 84 ASN A O 1
ATOM 674 N N . ILE A 1 85 ? 2.838 6.468 -19.384 1.00 81.19 85 ILE A N 1
ATOM 675 C CA . ILE A 1 85 ? 2.573 6.618 -17.950 1.00 81.19 85 ILE A CA 1
ATOM 676 C C . ILE A 1 85 ? 2.285 8.101 -17.735 1.00 81.19 85 ILE A C 1
ATOM 678 O O . ILE A 1 85 ? 3.147 8.925 -18.033 1.00 81.19 85 ILE A O 1
ATOM 682 N N . ASP A 1 86 ? 1.070 8.409 -17.286 1.00 71.38 86 ASP A N 1
ATOM 683 C CA . ASP A 1 86 ? 0.630 9.777 -16.985 1.00 71.38 86 ASP A CA 1
ATOM 684 C C . ASP A 1 86 ? 1.138 10.257 -15.616 1.00 71.38 86 ASP A C 1
ATOM 686 O O . ASP A 1 86 ? 1.187 9.427 -14.673 1.00 71.38 86 ASP A O 1
#

Organism: Cirrhinus mrigala (NCBI:txid683832)